Protein AF-A0A1A8DLP8-F1 (afdb_monomer_lite)

pLDDT: mean 70.68, std 24.36, range [33.94, 98.12]

Radius of gyration: 23.66 Å; chains: 1; b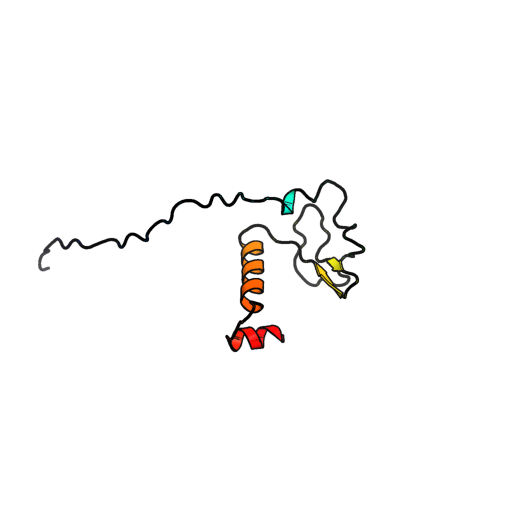ounding box: 42×75×36 Å

Organism: Nothobranchius kadleci (NCBI:txid1051664)

Structure (mmCIF, N/CA/C/O backbone):
data_AF-A0A1A8DLP8-F1
#
_entry.id   AF-A0A1A8DLP8-F1
#
loop_
_atom_site.group_PDB
_atom_site.id
_atom_site.type_symbol
_atom_site.label_atom_id
_atom_site.label_alt_id
_atom_site.label_comp_id
_atom_site.label_asym_id
_atom_site.label_entity_id
_atom_site.label_seq_id
_atom_site.pdbx_PDB_ins_code
_atom_site.Cartn_x
_atom_site.Cartn_y
_atom_site.Cartn_z
_atom_site.occupancy
_atom_site.B_iso_or_equiv
_atom_site.auth_seq_id
_atom_site.auth_comp_id
_atom_site.auth_asym_id
_atom_site.auth_atom_id
_atom_site.pdbx_PDB_model_num
ATOM 1 N N . VAL A 1 1 ? -21.160 57.831 -5.620 1.00 45.62 1 VAL A N 1
ATOM 2 C CA . VAL A 1 1 ? -19.759 58.155 -5.277 1.00 45.62 1 VAL A CA 1
ATOM 3 C C . VAL A 1 1 ? -19.734 58.876 -3.941 1.00 45.62 1 VAL A C 1
ATOM 5 O O . VAL A 1 1 ? -20.397 59.897 -3.808 1.00 45.62 1 VAL A O 1
ATOM 8 N N . PRO A 1 2 ? -19.097 58.279 -2.932 1.00 42.31 2 PRO A N 1
ATOM 9 C CA . PRO A 1 2 ? -18.300 59.064 -1.996 1.00 42.31 2 PRO A CA 1
ATOM 10 C C . PRO A 1 2 ? -16.900 58.460 -1.804 1.00 42.31 2 PRO A C 1
ATOM 12 O O . PRO A 1 2 ? -16.662 57.289 -2.083 1.00 42.31 2 PRO A O 1
ATOM 15 N N . SER A 1 3 ? -15.995 59.344 -1.406 1.00 40.34 3 SER A N 1
ATOM 16 C CA . SER A 1 3 ? -14.555 59.354 -1.649 1.00 40.34 3 SER A CA 1
ATOM 17 C C . SER A 1 3 ? -13.701 58.415 -0.790 1.00 40.34 3 SER A C 1
ATOM 19 O O . SER A 1 3 ? -14.091 58.007 0.300 1.00 40.34 3 SER A O 1
ATOM 21 N N . GLU A 1 4 ? -12.498 58.146 -1.306 1.00 44.19 4 GLU A N 1
ATOM 22 C CA . GLU A 1 4 ? -11.412 57.391 -0.678 1.00 44.19 4 GLU A CA 1
ATOM 23 C C . GLU A 1 4 ? -10.846 58.015 0.608 1.00 44.19 4 GLU A C 1
ATOM 25 O O . GLU A 1 4 ? -10.718 59.234 0.726 1.00 44.19 4 GLU A O 1
ATOM 30 N N . LEU A 1 5 ? -10.390 57.132 1.505 1.00 42.62 5 LEU A N 1
ATOM 31 C CA . LEU A 1 5 ? -9.387 57.369 2.545 1.00 42.62 5 LEU A CA 1
ATOM 32 C C . LEU A 1 5 ? -8.435 56.151 2.563 1.00 42.62 5 LEU A C 1
ATOM 34 O O . LEU A 1 5 ? -8.863 55.023 2.790 1.00 42.62 5 LEU A O 1
ATOM 38 N N . VAL A 1 6 ? -7.150 56.396 2.308 1.00 40.91 6 VAL A N 1
ATOM 39 C CA . VAL A 1 6 ? -5.984 55.482 2.403 1.00 40.91 6 VAL A CA 1
ATOM 40 C C . VAL A 1 6 ? -5.124 55.976 3.593 1.00 40.91 6 VAL A C 1
ATOM 42 O O . VAL A 1 6 ? -5.291 57.151 3.935 1.00 40.91 6 VAL A O 1
ATOM 45 N 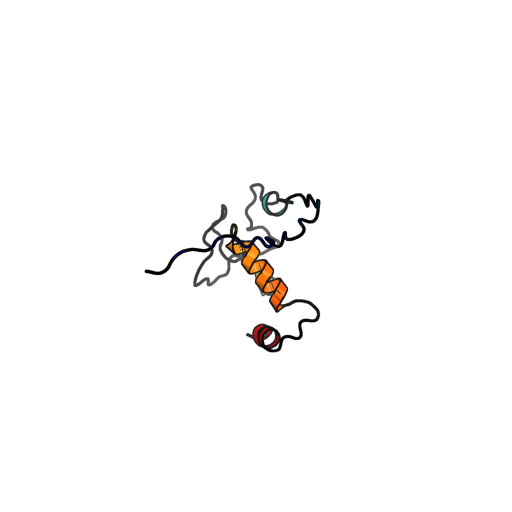N . PRO A 1 7 ? -4.151 55.251 4.207 1.00 44.94 7 PRO A N 1
ATOM 46 C CA . PRO A 1 7 ? -3.766 53.826 4.210 1.00 44.94 7 PRO A CA 1
ATOM 47 C C . PRO A 1 7 ? -3.776 53.196 5.626 1.00 44.94 7 PRO A C 1
ATOM 49 O O . PRO A 1 7 ? -3.648 53.884 6.636 1.00 44.94 7 PRO A O 1
ATOM 52 N N . GLY A 1 8 ? -3.799 51.864 5.708 1.00 33.94 8 GLY A N 1
ATOM 53 C CA . GLY A 1 8 ? -3.546 51.121 6.947 1.00 33.94 8 GLY A CA 1
ATOM 54 C C . GLY A 1 8 ? -2.603 49.954 6.694 1.00 33.94 8 GLY A C 1
ATOM 55 O O . GLY A 1 8 ? -3.015 48.913 6.193 1.00 33.94 8 GLY A O 1
ATOM 56 N N . SER A 1 9 ? -1.330 50.163 7.005 1.00 49.16 9 SER A N 1
ATOM 57 C CA . SER A 1 9 ? -0.302 49.135 7.123 1.00 49.16 9 SER A CA 1
ATOM 58 C C . SER A 1 9 ? -0.645 48.181 8.269 1.00 49.16 9 SER A C 1
ATOM 60 O O . SER A 1 9 ? -0.820 48.667 9.380 1.00 49.16 9 SER A O 1
ATOM 62 N N . ASP A 1 10 ? -0.652 46.864 8.042 1.00 41.06 10 ASP A N 1
ATOM 63 C CA . ASP A 1 10 ? -0.120 45.922 9.034 1.00 41.06 10 ASP A CA 1
ATOM 64 C C . ASP A 1 10 ? 0.218 44.550 8.420 1.00 41.06 10 ASP A C 1
ATOM 66 O O . ASP A 1 10 ? -0.623 43.849 7.862 1.00 41.06 10 ASP A O 1
ATOM 70 N N . SER A 1 11 ? 1.504 44.227 8.527 1.00 45.06 11 SER A N 1
ATOM 71 C CA . SER A 1 11 ? 2.093 42.909 8.758 1.00 45.06 11 SER A CA 1
ATOM 72 C C . SER A 1 11 ? 1.647 41.719 7.906 1.00 45.06 11 SER A C 1
ATOM 74 O O . SER A 1 11 ? 0.849 40.872 8.304 1.00 45.06 11 SER A O 1
ATOM 76 N N . GLY A 1 12 ? 2.359 41.540 6.788 1.00 36.75 12 GLY A N 1
ATOM 77 C CA . GLY A 1 12 ? 2.620 40.209 6.249 1.00 36.75 12 GLY A CA 1
ATOM 78 C C . GLY A 1 12 ? 3.333 39.363 7.306 1.00 36.75 12 GLY A C 1
ATOM 79 O O . GLY A 1 12 ? 4.521 39.558 7.573 1.00 36.75 12 GLY A O 1
ATOM 80 N N . ALA A 1 13 ? 2.593 38.439 7.921 1.00 34.50 13 ALA A N 1
ATOM 81 C CA . ALA A 1 13 ? 3.139 37.448 8.833 1.00 34.50 13 ALA A CA 1
ATOM 82 C C . ALA A 1 13 ? 4.170 36.602 8.076 1.00 34.50 13 ALA A C 1
ATOM 84 O O . ALA A 1 13 ? 3.856 35.722 7.275 1.00 34.50 13 ALA A O 1
ATOM 85 N N . SER A 1 14 ? 5.430 36.946 8.317 1.00 36.69 14 SER A N 1
ATOM 86 C CA . SER A 1 14 ? 6.599 36.235 7.841 1.00 36.69 14 SER A CA 1
ATOM 87 C C . SER A 1 14 ? 6.646 34.894 8.559 1.00 36.69 14 SER A C 1
ATOM 89 O O . SER A 1 14 ? 6.911 34.832 9.758 1.00 36.69 14 SER A O 1
ATOM 91 N N . VAL A 1 15 ? 6.367 33.812 7.835 1.00 44.34 15 VAL A N 1
ATOM 92 C CA . VAL A 1 15 ? 6.632 32.460 8.330 1.00 44.34 15 VAL A CA 1
ATOM 93 C C . VAL A 1 15 ? 8.146 32.355 8.568 1.00 44.34 15 VAL A C 1
ATOM 95 O O . VAL A 1 15 ? 8.913 32.636 7.640 1.00 44.34 15 VAL A O 1
ATOM 98 N N . PRO A 1 16 ? 8.619 31.980 9.772 1.00 37.06 16 PRO A N 1
ATOM 99 C CA . PRO A 1 16 ? 10.045 31.844 10.022 1.00 37.06 16 PRO A CA 1
ATOM 100 C C . PRO A 1 16 ? 10.610 30.717 9.156 1.00 37.06 16 PRO A C 1
ATOM 102 O O . PRO A 1 16 ? 10.269 29.543 9.303 1.00 37.06 16 PRO A O 1
ATOM 105 N N . ARG A 1 17 ? 11.487 31.092 8.227 1.00 45.88 17 ARG A N 1
ATOM 106 C CA . ARG A 1 17 ? 12.254 30.177 7.388 1.00 45.88 17 ARG A CA 1
ATOM 107 C C . ARG A 1 17 ? 13.371 29.583 8.250 1.00 45.88 17 ARG A C 1
ATOM 109 O O . ARG A 1 17 ? 14.355 30.262 8.533 1.00 45.88 17 ARG A O 1
ATOM 116 N N . LEU A 1 18 ? 13.197 28.345 8.711 1.00 41.62 18 LEU A N 1
ATOM 117 C CA . LEU A 1 18 ? 14.228 27.639 9.476 1.00 41.62 18 LEU A CA 1
ATOM 118 C C . LEU A 1 18 ? 15.456 27.336 8.590 1.00 41.62 18 LEU A C 1
ATOM 120 O O . LEU A 1 18 ? 15.292 26.974 7.420 1.00 41.62 18 LEU A O 1
ATOM 124 N N . PRO A 1 19 ? 16.686 27.487 9.117 1.00 35.50 19 PRO A N 1
ATOM 125 C CA . PRO A 1 19 ? 17.910 27.294 8.357 1.00 35.50 19 PRO A CA 1
ATOM 126 C C . PRO A 1 19 ? 18.288 25.811 8.253 1.00 35.50 19 PRO A C 1
ATOM 128 O O . PRO A 1 19 ? 18.350 25.101 9.248 1.00 35.50 19 PRO A O 1
ATOM 131 N N . GLY A 1 20 ? 18.615 25.392 7.030 1.00 37.31 20 GLY A N 1
ATOM 132 C CA . GLY A 1 20 ? 19.629 24.378 6.745 1.00 37.31 20 GLY A CA 1
ATOM 133 C C . GLY A 1 20 ? 19.432 22.985 7.343 1.00 37.31 20 GLY A C 1
ATOM 134 O O . GLY A 1 20 ? 20.061 22.635 8.334 1.00 37.31 20 GLY A O 1
ATOM 135 N N . SER A 1 21 ? 18.743 22.117 6.606 1.00 36.94 21 SER A N 1
ATOM 136 C CA . SER A 1 21 ? 19.214 20.738 6.472 1.00 36.94 21 SER A CA 1
ATOM 137 C C . SER A 1 21 ? 19.361 20.430 4.986 1.00 36.94 21 SER A C 1
ATOM 139 O O . SER A 1 21 ? 18.393 20.221 4.262 1.00 36.94 21 SER A O 1
ATOM 141 N N . ASN A 1 22 ? 20.605 20.448 4.505 1.00 40.66 22 ASN A N 1
ATOM 142 C CA . ASN A 1 22 ? 20.960 19.806 3.245 1.00 40.66 22 ASN A CA 1
ATOM 143 C C . ASN A 1 22 ? 20.906 18.291 3.482 1.00 40.66 22 ASN A C 1
ATOM 145 O O . ASN A 1 22 ? 21.941 17.633 3.584 1.00 40.66 22 ASN A O 1
ATOM 149 N N . LEU A 1 23 ? 19.701 17.736 3.619 1.00 36.09 23 LEU A N 1
ATOM 150 C CA . LEU A 1 23 ? 19.492 16.309 3.433 1.00 36.09 23 LEU A CA 1
ATOM 151 C C . LEU A 1 23 ? 19.585 16.065 1.933 1.00 36.09 23 LEU A C 1
ATOM 153 O O . LEU A 1 23 ? 18.615 16.163 1.189 1.00 36.09 23 LEU A O 1
ATOM 157 N N . ARG A 1 24 ? 20.839 15.868 1.522 1.00 40.25 24 ARG A N 1
ATOM 158 C CA . ARG A 1 24 ? 21.288 15.183 0.317 1.00 40.25 24 ARG A CA 1
ATOM 159 C C . ARG A 1 24 ? 20.157 14.314 -0.226 1.00 40.25 24 ARG A C 1
ATOM 161 O O . ARG A 1 24 ? 19.749 13.364 0.436 1.00 40.25 24 ARG A O 1
ATOM 168 N N . GLU A 1 25 ? 19.648 14.669 -1.405 1.00 45.53 25 GLU A N 1
ATOM 169 C CA . GLU A 1 25 ? 18.787 13.794 -2.194 1.00 45.53 25 GLU A CA 1
ATOM 170 C C . GLU A 1 25 ? 19.591 12.529 -2.488 1.00 45.53 25 GLU A C 1
ATOM 172 O O . GLU A 1 25 ? 20.333 12.426 -3.469 1.00 45.53 25 GLU A O 1
ATOM 177 N N . ASP A 1 26 ? 19.501 11.573 -1.575 1.00 35.59 26 ASP A N 1
ATOM 178 C CA . ASP A 1 26 ? 20.032 10.246 -1.745 1.00 35.59 26 ASP A CA 1
ATOM 179 C C . ASP A 1 26 ? 19.154 9.564 -2.793 1.00 35.59 26 ASP A C 1
ATOM 181 O O . ASP A 1 26 ? 18.223 8.812 -2.513 1.00 35.59 26 ASP A O 1
ATOM 185 N N . ASN A 1 27 ? 19.509 9.823 -4.054 1.00 42.22 27 ASN A N 1
ATOM 186 C CA . ASN A 1 27 ? 19.152 9.078 -5.263 1.00 42.22 27 ASN A CA 1
ATOM 187 C C . ASN A 1 27 ? 19.634 7.609 -5.205 1.00 42.22 27 ASN A C 1
ATOM 189 O O . ASN A 1 27 ? 19.936 6.984 -6.223 1.00 42.22 27 ASN A O 1
ATOM 193 N N . THR A 1 28 ? 19.710 7.027 -4.010 1.00 36.12 28 THR A N 1
ATOM 194 C CA . THR A 1 28 ? 20.109 5.647 -3.745 1.00 36.12 28 THR A CA 1
ATOM 195 C C . THR A 1 28 ? 19.139 4.674 -4.411 1.00 36.12 28 THR A C 1
ATOM 197 O O . THR A 1 28 ? 19.565 3.634 -4.904 1.00 36.12 28 THR A O 1
ATOM 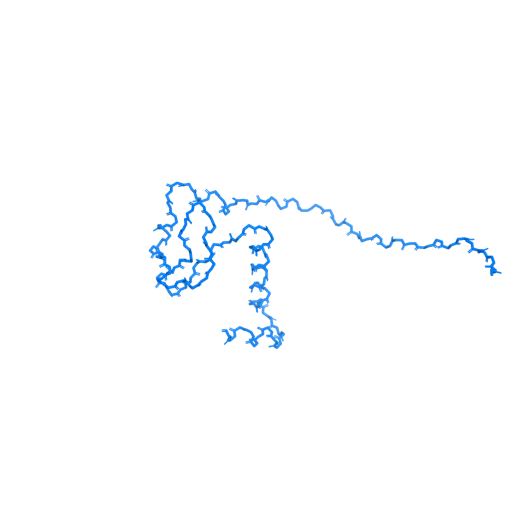200 N N . CYS A 1 29 ? 17.866 5.061 -4.565 1.00 42.34 29 CYS A N 1
ATOM 201 C CA . CYS A 1 29 ? 16.866 4.249 -5.264 1.00 42.34 29 CYS A CA 1
ATOM 202 C C . CYS A 1 29 ? 17.095 4.155 -6.785 1.00 42.34 29 CYS A C 1
ATOM 204 O O . CYS A 1 29 ? 16.576 3.238 -7.411 1.00 42.34 29 CYS A O 1
ATOM 206 N N . GLN A 1 30 ? 17.877 5.060 -7.390 1.00 43.91 30 GLN A N 1
ATOM 207 C CA . GLN A 1 30 ? 18.174 5.014 -8.830 1.00 43.91 30 GLN A CA 1
ATOM 208 C C . GLN A 1 30 ? 19.487 4.283 -9.152 1.00 43.91 30 GLN A C 1
ATOM 210 O O . GLN A 1 30 ? 19.662 3.802 -10.268 1.00 43.91 30 GLN A O 1
ATOM 215 N N . ARG A 1 31 ? 20.419 4.163 -8.193 1.00 38.28 31 ARG A N 1
ATOM 216 C CA . ARG A 1 31 ? 21.767 3.612 -8.445 1.00 38.28 31 ARG A CA 1
ATOM 217 C C . ARG A 1 31 ? 21.865 2.084 -8.337 1.00 38.28 31 ARG A C 1
ATOM 219 O O . ARG A 1 31 ? 22.864 1.520 -8.768 1.00 38.28 31 ARG A O 1
ATOM 226 N N . LEU A 1 32 ? 20.855 1.402 -7.799 1.00 43.69 32 LEU A N 1
ATOM 227 C CA . LEU A 1 32 ? 20.876 -0.065 -7.678 1.00 43.69 32 LEU A CA 1
ATOM 228 C C . LEU A 1 32 ? 20.489 -0.803 -8.973 1.00 43.69 32 LEU A C 1
ATOM 230 O O . LEU A 1 32 ? 20.637 -2.018 -9.046 1.00 43.69 32 LEU A O 1
ATOM 234 N N . LEU A 1 33 ? 20.037 -0.093 -10.010 1.00 48.19 33 LEU A N 1
ATOM 235 C CA . LEU A 1 33 ? 19.500 -0.684 -11.240 1.00 48.19 33 LEU A CA 1
ATOM 236 C C . LEU A 1 33 ? 20.492 -0.575 -12.407 1.00 48.19 33 LEU A C 1
ATOM 238 O O . LEU A 1 33 ? 20.199 -0.028 -13.467 1.00 48.19 33 LEU A O 1
ATOM 242 N N . GLY A 1 34 ? 21.701 -1.095 -12.198 1.00 37.69 34 GLY A N 1
ATOM 243 C CA . GLY A 1 34 ? 22.677 -1.315 -13.262 1.00 37.69 34 GLY A CA 1
ATOM 244 C C . GLY A 1 34 ? 22.401 -2.626 -13.999 1.00 37.69 34 GLY A C 1
ATOM 245 O O . GLY A 1 34 ? 22.787 -3.687 -13.522 1.00 37.69 34 GLY A O 1
ATOM 246 N N . SER A 1 35 ? 21.753 -2.540 -15.163 1.00 44.78 35 SER A N 1
ATOM 247 C CA . SER A 1 35 ? 21.797 -3.476 -16.311 1.00 44.78 35 SER A CA 1
ATOM 248 C C . SER A 1 35 ? 21.558 -4.984 -16.101 1.00 44.78 35 SER A C 1
ATOM 250 O O . SER A 1 35 ? 21.692 -5.752 -17.053 1.00 44.78 35 SER A O 1
ATOM 252 N N . LYS A 1 36 ? 21.160 -5.443 -14.915 1.00 44.94 36 LYS A N 1
ATOM 253 C CA . LYS A 1 36 ? 20.618 -6.788 -14.685 1.00 44.94 36 LYS A CA 1
ATOM 254 C C . LYS A 1 36 ? 19.208 -6.605 -14.149 1.00 44.94 36 LYS A C 1
ATOM 256 O O . LYS A 1 36 ? 19.040 -6.131 -13.033 1.00 44.94 36 LYS A O 1
ATOM 261 N N . GLY A 1 37 ? 18.224 -6.878 -15.005 1.00 50.16 37 GLY A N 1
ATOM 262 C CA . GLY A 1 37 ? 16.826 -6.535 -14.772 1.00 50.16 37 GLY A CA 1
ATOM 263 C C . GLY A 1 37 ? 16.312 -6.953 -13.395 1.00 50.16 37 GLY A C 1
ATOM 264 O O . GLY A 1 37 ? 16.705 -7.986 -12.847 1.00 50.16 37 GLY A O 1
ATOM 265 N N . LEU A 1 38 ? 15.363 -6.167 -12.887 1.00 54.16 38 LEU A N 1
ATOM 266 C CA . LEU A 1 38 ? 14.570 -6.397 -11.668 1.00 54.16 38 LEU A CA 1
ATOM 267 C C . LEU A 1 38 ? 13.985 -7.820 -11.524 1.00 54.16 38 LEU A C 1
ATOM 269 O O . LEU A 1 38 ? 13.571 -8.211 -10.436 1.00 54.16 38 LEU A O 1
ATOM 273 N N . ALA A 1 39 ? 14.002 -8.620 -12.593 1.00 50.88 39 ALA A N 1
ATOM 274 C CA . ALA A 1 39 ? 13.676 -10.045 -12.617 1.00 50.88 39 ALA A CA 1
ATOM 275 C C . ALA A 1 39 ? 14.573 -10.936 -11.724 1.00 50.88 39 ALA A C 1
ATOM 277 O O . ALA A 1 39 ? 14.338 -12.138 -11.645 1.00 50.88 39 ALA A O 1
ATOM 278 N N . HIS A 1 40 ? 15.594 -10.383 -11.061 1.00 57.38 40 HIS A N 1
ATOM 279 C CA . HIS A 1 40 ? 16.421 -11.097 -10.081 1.00 57.38 40 HIS A CA 1
ATOM 280 C C . HIS A 1 40 ? 16.331 -10.528 -8.654 1.00 57.38 40 HIS A C 1
ATOM 282 O O . HIS A 1 40 ? 17.238 -10.735 -7.849 1.00 57.38 40 HIS A O 1
ATOM 288 N N . LEU A 1 41 ? 15.241 -9.838 -8.298 1.00 67.81 41 LEU A N 1
ATOM 289 C CA . LEU A 1 41 ? 14.940 -9.553 -6.892 1.00 67.81 41 LEU A CA 1
ATOM 290 C C . LEU A 1 41 ? 14.489 -10.837 -6.179 1.00 67.81 41 LEU A C 1
ATOM 292 O O . LEU A 1 41 ? 13.297 -11.081 -6.053 1.00 67.81 41 LEU A O 1
ATOM 296 N N . ASN A 1 42 ? 15.426 -11.675 -5.734 1.00 75.88 42 ASN A N 1
ATOM 297 C CA . ASN A 1 42 ? 15.174 -12.790 -4.805 1.00 75.88 42 ASN A CA 1
ATOM 298 C C . ASN A 1 42 ? 13.971 -13.694 -5.166 1.00 75.88 42 ASN A C 1
ATOM 300 O O . ASN A 1 42 ? 13.174 -14.051 -4.305 1.00 75.88 42 ASN A O 1
ATOM 304 N N . GLY A 1 43 ? 13.809 -14.051 -6.443 1.00 84.81 43 GLY A N 1
ATOM 305 C CA . GLY A 1 43 ? 12.697 -14.907 -6.876 1.00 84.81 43 GLY A CA 1
ATOM 306 C C . GLY A 1 43 ? 11.353 -14.192 -7.045 1.00 84.81 43 GLY A C 1
ATOM 307 O O . GLY A 1 43 ? 10.336 -14.861 -7.209 1.00 84.81 43 GLY A O 1
ATOM 308 N N . CYS A 1 44 ? 11.330 -12.856 -7.045 1.00 90.12 44 CYS A N 1
ATOM 309 C CA . CYS A 1 44 ? 10.154 -12.097 -7.449 1.00 90.12 44 CYS A CA 1
ATOM 310 C C . CYS A 1 44 ? 9.786 -12.401 -8.902 1.00 90.12 44 CYS A C 1
ATOM 312 O O . CYS A 1 44 ? 10.630 -12.340 -9.800 1.00 90.12 44 CYS A O 1
ATOM 314 N N . VAL A 1 45 ? 8.505 -12.648 -9.141 1.00 90.06 45 VAL A N 1
ATOM 315 C CA . VAL A 1 45 ? 7.952 -12.896 -10.477 1.00 90.06 45 VAL A CA 1
ATOM 316 C C . VAL A 1 45 ? 6.919 -11.826 -10.822 1.00 90.06 45 VAL A C 1
ATOM 318 O O . VAL A 1 45 ? 6.325 -11.245 -9.917 1.00 90.06 45 VAL A O 1
ATOM 321 N N . PRO A 1 46 ? 6.670 -11.518 -12.104 1.00 89.31 46 PRO A N 1
ATOM 322 C CA . PRO A 1 46 ? 5.574 -10.626 -12.470 1.00 89.31 46 PRO A CA 1
ATOM 323 C C . PRO A 1 46 ? 4.234 -11.143 -11.934 1.00 89.31 46 PRO A C 1
ATOM 325 O O . PRO A 1 46 ? 3.958 -12.341 -12.010 1.00 89.31 46 PRO A O 1
ATOM 328 N N . LEU A 1 47 ? 3.396 -10.241 -11.419 1.00 88.56 47 LEU A N 1
ATOM 329 C CA . LEU A 1 47 ? 2.061 -10.590 -10.944 1.00 88.56 47 LEU A CA 1
ATOM 330 C C . LEU A 1 47 ? 1.254 -11.213 -12.093 1.00 88.56 47 LEU A C 1
ATOM 332 O O . LEU A 1 47 ? 1.093 -10.602 -13.150 1.00 88.56 47 LEU A O 1
ATOM 336 N N . SER A 1 48 ? 0.756 -12.433 -11.880 1.00 87.31 48 SER A N 1
ATOM 337 C CA . SER A 1 48 ? 0.123 -13.244 -12.932 1.00 87.31 48 SER A CA 1
ATOM 338 C C . SER A 1 48 ? -1.093 -12.570 -13.567 1.00 87.31 48 SER A C 1
ATOM 340 O O . SER A 1 48 ? -1.311 -12.682 -14.771 1.00 87.31 48 SER A O 1
ATOM 342 N N . HIS A 1 49 ? -1.860 -11.839 -12.760 1.00 88.56 49 HIS A N 1
ATOM 343 C CA . HIS A 1 49 ? -3.053 -11.125 -13.183 1.00 88.56 49 HIS A CA 1
ATOM 344 C C . HIS A 1 49 ? -2.947 -9.675 -12.729 1.00 88.56 49 HIS A C 1
ATOM 346 O O . HIS A 1 49 ? -3.087 -9.363 -11.549 1.00 88.56 49 HIS A O 1
ATOM 352 N N . GLN A 1 50 ? -2.711 -8.775 -13.680 1.00 86.75 50 GLN A N 1
ATOM 353 C CA . GLN A 1 50 ? -2.681 -7.344 -13.425 1.00 86.75 50 GLN A CA 1
ATOM 354 C C . GLN A 1 50 ? -3.726 -6.647 -14.296 1.00 86.75 50 GLN A C 1
ATOM 356 O O . GLN A 1 50 ? -3.577 -6.552 -15.511 1.00 86.75 50 GLN A O 1
ATOM 361 N N . VAL A 1 51 ? -4.783 -6.147 -13.657 1.00 83.50 51 VAL A N 1
ATOM 362 C CA . VAL A 1 51 ? -5.956 -5.580 -14.343 1.00 83.50 51 VAL A CA 1
ATOM 363 C C . VAL A 1 51 ? -5.829 -4.082 -14.656 1.00 83.50 51 VAL A C 1
ATOM 365 O O . VAL A 1 51 ? -6.604 -3.560 -15.451 1.00 83.50 51 VAL A O 1
ATOM 368 N N . ALA A 1 52 ? -4.845 -3.381 -14.071 1.00 76.50 52 ALA A N 1
ATOM 369 C CA . ALA A 1 52 ? -4.585 -1.961 -14.324 1.00 76.50 52 ALA A CA 1
ATOM 370 C C . ALA A 1 52 ? -3.138 -1.524 -13.985 1.00 76.50 52 ALA A C 1
ATOM 372 O O . ALA A 1 52 ? -2.428 -2.159 -13.202 1.00 76.50 52 ALA A O 1
ATOM 373 N N . GLY A 1 53 ? -2.720 -0.380 -14.544 1.00 71.62 53 GLY A N 1
ATOM 374 C CA . GLY A 1 53 ? -1.512 0.372 -14.156 1.00 71.62 53 GLY A CA 1
ATOM 375 C C . GLY A 1 53 ? -0.136 -0.228 -14.524 1.00 71.62 53 GLY A C 1
ATOM 376 O O . GLY A 1 53 ? -0.030 -1.335 -15.026 1.00 71.62 53 GLY A O 1
ATOM 377 N N . HIS A 1 54 ? 0.931 0.543 -14.254 1.00 63.38 54 HIS A N 1
ATOM 378 C CA . HIS A 1 54 ? 2.363 0.170 -14.093 1.00 63.38 54 HIS A CA 1
ATOM 379 C C . HIS A 1 54 ? 3.256 -0.224 -15.285 1.00 63.38 54 HIS A C 1
ATOM 381 O O . HIS A 1 54 ? 4.347 -0.737 -15.067 1.00 63.38 54 HIS A O 1
ATOM 387 N N . LYS A 1 55 ? 2.926 0.098 -16.539 1.00 61.16 55 LYS A N 1
ATOM 388 C CA . LYS A 1 55 ? 3.887 -0.082 -17.658 1.00 61.16 55 LYS A CA 1
ATOM 389 C C . LYS A 1 55 ? 4.962 1.029 -17.762 1.00 61.16 55 LYS A C 1
ATOM 391 O O . LYS A 1 55 ? 5.470 1.256 -18.854 1.00 61.16 55 LYS A O 1
ATOM 396 N N . HIS A 1 56 ? 5.282 1.757 -16.687 1.00 53.25 56 HIS A N 1
ATOM 397 C CA . HIS A 1 56 ? 6.211 2.901 -16.742 1.00 53.25 56 HIS A CA 1
ATOM 398 C C . HIS A 1 56 ? 7.511 2.630 -15.977 1.00 53.25 56 HIS A C 1
ATOM 400 O O . HIS A 1 56 ? 7.510 2.563 -14.752 1.00 53.25 56 HIS A O 1
ATOM 406 N N . GLY A 1 57 ? 8.614 2.525 -16.717 1.00 54.16 57 GLY A N 1
ATOM 407 C CA . GLY A 1 57 ? 9.956 2.223 -16.219 1.00 54.16 57 GLY A CA 1
ATOM 408 C C . GLY A 1 57 ? 10.794 1.559 -17.314 1.00 54.16 57 GLY A C 1
ATOM 409 O O . GLY A 1 57 ? 10.240 1.074 -18.302 1.00 54.16 57 GLY A O 1
ATOM 410 N N . VAL A 1 58 ? 12.121 1.570 -17.156 1.00 50.44 58 VAL A N 1
ATOM 411 C CA . VAL A 1 58 ? 13.082 0.964 -18.104 1.00 50.44 58 VAL A CA 1
ATOM 412 C C . VAL A 1 58 ? 12.832 -0.546 -18.261 1.00 50.44 58 VAL A C 1
ATOM 414 O O . VAL A 1 58 ? 12.996 -1.083 -19.354 1.00 50.44 58 VAL A O 1
ATOM 417 N N . ASP A 1 59 ? 12.280 -1.181 -17.225 1.00 57.62 59 ASP A N 1
ATOM 418 C CA . ASP A 1 59 ? 11.838 -2.570 -17.230 1.00 57.62 59 ASP A CA 1
ATOM 419 C C . ASP A 1 59 ? 10.300 -2.627 -17.216 1.00 57.62 59 ASP A C 1
ATOM 421 O O . ASP A 1 59 ? 9.642 -2.271 -16.245 1.00 57.62 59 ASP A O 1
ATOM 425 N N . LYS A 1 60 ? 9.689 -3.074 -18.320 1.00 61.19 60 LYS A N 1
ATOM 426 C CA . LYS A 1 60 ? 8.222 -3.132 -18.523 1.00 61.19 60 LYS A CA 1
ATOM 427 C C . LYS A 1 60 ? 7.517 -4.237 -17.716 1.00 61.19 60 LYS A C 1
ATOM 429 O O . LYS A 1 60 ? 6.397 -4.631 -18.068 1.00 61.19 60 LYS A O 1
ATOM 434 N N . VAL A 1 61 ? 8.171 -4.792 -16.707 1.00 66.12 61 VAL A N 1
ATOM 435 C CA . VAL A 1 61 ? 7.591 -5.757 -15.771 1.00 66.12 61 VAL A CA 1
ATOM 436 C C . VAL A 1 61 ? 6.774 -4.948 -14.770 1.00 66.12 61 VAL A C 1
ATOM 438 O O . VAL A 1 61 ? 7.291 -4.008 -14.190 1.00 66.12 61 VAL A O 1
ATOM 441 N N . GLY A 1 62 ? 5.467 -5.207 -14.697 1.00 81.00 62 GLY A N 1
ATOM 442 C CA . GLY A 1 62 ? 4.528 -4.439 -13.878 1.00 81.00 62 GLY A CA 1
ATOM 443 C C . GLY A 1 62 ? 4.750 -4.647 -12.377 1.00 81.00 62 GLY A C 1
ATOM 444 O O . GLY A 1 62 ? 5.864 -4.559 -11.877 1.00 81.00 62 GLY A O 1
ATOM 445 N N . ILE A 1 63 ? 3.685 -4.912 -11.628 1.00 88.62 63 ILE A N 1
ATOM 446 C CA . ILE A 1 63 ? 3.824 -5.267 -10.208 1.00 88.62 63 ILE A CA 1
ATOM 447 C C . ILE A 1 63 ? 4.524 -6.629 -10.107 1.00 88.62 63 ILE A C 1
ATOM 449 O O . ILE A 1 63 ? 4.236 -7.533 -10.896 1.00 88.62 63 ILE A O 1
ATOM 453 N N . LEU A 1 64 ? 5.438 -6.775 -9.149 1.00 89.50 64 LEU A N 1
ATOM 454 C CA . LEU A 1 64 ? 6.106 -8.045 -8.866 1.00 89.50 64 LEU A CA 1
ATOM 455 C C . LEU A 1 64 ? 5.489 -8.705 -7.631 1.00 89.50 64 LEU A C 1
ATOM 457 O O . LEU A 1 64 ? 5.130 -8.020 -6.681 1.00 89.50 64 LEU A O 1
ATOM 461 N N . GLN A 1 65 ? 5.391 -10.027 -7.633 1.00 91.94 65 GLN A N 1
ATOM 462 C CA . GLN A 1 65 ? 5.008 -10.850 -6.493 1.00 91.94 65 GLN A CA 1
ATOM 463 C C . GLN A 1 65 ? 6.265 -11.466 -5.876 1.00 91.94 65 GLN A C 1
ATOM 465 O O . GLN A 1 65 ? 7.039 -12.114 -6.584 1.00 91.94 65 GLN A O 1
ATOM 470 N N . HIS A 1 66 ? 6.466 -11.256 -4.577 1.00 93.00 66 HIS A N 1
ATOM 471 C CA . HIS A 1 66 ? 7.555 -11.850 -3.806 1.00 93.00 66 HIS A CA 1
ATOM 472 C C . HIS A 1 66 ? 7.129 -13.230 -3.255 1.00 93.00 66 HIS A C 1
ATOM 474 O O . HIS A 1 66 ? 5.934 -13.450 -3.025 1.00 93.00 66 HIS A O 1
ATOM 480 N N . PRO A 1 67 ? 8.060 -14.181 -3.031 1.00 92.62 67 PRO A N 1
ATOM 481 C CA . PRO A 1 67 ? 7.718 -15.519 -2.538 1.00 92.62 67 PRO A CA 1
ATOM 482 C C . PRO A 1 67 ? 6.998 -15.575 -1.179 1.00 92.62 67 PRO A C 1
ATOM 484 O O . PRO A 1 67 ? 6.334 -16.569 -0.901 1.00 92.62 67 PRO A O 1
ATOM 487 N N . ASP A 1 68 ? 7.098 -14.537 -0.342 1.00 94.62 68 ASP A N 1
ATOM 488 C CA . ASP A 1 68 ? 6.386 -14.451 0.950 1.00 94.62 68 ASP A CA 1
ATOM 489 C C . ASP A 1 68 ? 4.911 -14.024 0.829 1.00 94.62 68 ASP A C 1
ATOM 491 O O . ASP A 1 68 ? 4.221 -13.886 1.836 1.00 94.62 68 ASP A O 1
ATOM 495 N N . GLY A 1 69 ? 4.423 -13.812 -0.395 1.00 92.75 69 GLY A N 1
ATOM 496 C CA . GLY A 1 69 ? 3.051 -13.394 -0.668 1.00 92.75 69 GLY A CA 1
ATOM 497 C C . GLY A 1 69 ? 2.853 -11.879 -0.734 1.00 92.75 69 GLY A C 1
ATOM 498 O O . GLY A 1 69 ? 1.768 -11.440 -1.115 1.00 92.75 69 GLY A O 1
ATOM 499 N N . THR A 1 70 ? 3.874 -11.072 -0.437 1.00 94.25 70 THR A N 1
ATOM 500 C CA . THR A 1 70 ? 3.819 -9.620 -0.645 1.00 94.25 70 THR A CA 1
ATOM 501 C C . THR A 1 70 ? 3.977 -9.252 -2.122 1.00 94.25 70 THR A C 1
ATOM 503 O O . THR A 1 70 ? 4.391 -10.055 -2.966 1.00 94.25 70 THR A O 1
ATOM 506 N N . VAL A 1 71 ? 3.637 -8.006 -2.457 1.00 92.25 71 VAL A N 1
ATOM 507 C CA . VAL A 1 71 ? 3.831 -7.452 -3.799 1.00 92.25 71 VAL A CA 1
ATOM 508 C C . VAL A 1 71 ? 4.739 -6.230 -3.755 1.00 92.25 71 VAL A C 1
ATOM 510 O O . VAL A 1 71 ? 4.618 -5.372 -2.883 1.00 92.25 71 VAL A O 1
ATOM 513 N N . LEU A 1 72 ? 5.635 -6.126 -4.732 1.00 90.06 72 LEU A N 1
ATOM 514 C CA . LEU A 1 72 ? 6.493 -4.970 -4.934 1.00 90.06 72 LEU A CA 1
ATOM 515 C C . LEU A 1 72 ? 5.915 -4.107 -6.048 1.00 90.06 72 LEU A C 1
ATOM 517 O O . LEU A 1 72 ? 5.837 -4.500 -7.217 1.00 90.06 72 LEU A O 1
ATOM 521 N N . LYS A 1 73 ? 5.528 -2.893 -5.668 1.00 90.19 73 LYS A N 1
ATOM 522 C CA . LYS A 1 73 ? 5.081 -1.852 -6.582 1.00 90.19 73 LYS A CA 1
ATOM 523 C C . LYS A 1 73 ? 6.223 -0.871 -6.815 1.00 90.19 73 LYS A C 1
ATOM 525 O O . LYS A 1 73 ? 6.763 -0.306 -5.869 1.00 90.19 73 LYS A O 1
ATOM 530 N N . GLN A 1 74 ? 6.579 -0.635 -8.075 1.00 87.56 74 GLN A N 1
ATOM 531 C CA . GLN A 1 74 ? 7.592 0.368 -8.391 1.00 87.56 74 GLN A CA 1
ATOM 532 C C . GLN A 1 74 ? 7.106 1.771 -7.996 1.00 87.56 74 GLN A C 1
ATOM 534 O O . GLN A 1 74 ? 5.999 2.183 -8.359 1.00 87.56 74 GLN A O 1
ATOM 539 N N . ILE A 1 75 ? 7.967 2.527 -7.312 1.00 88.88 75 ILE A N 1
ATOM 540 C CA . ILE A 1 75 ? 7.706 3.926 -6.972 1.00 88.88 75 ILE A CA 1
ATOM 541 C C . ILE A 1 75 ? 7.619 4.757 -8.255 1.00 88.88 75 ILE A C 1
ATOM 543 O O . ILE A 1 75 ? 8.505 4.726 -9.111 1.00 88.88 75 ILE A O 1
ATOM 547 N N . GLN A 1 76 ? 6.521 5.497 -8.404 1.00 88.69 76 GLN A N 1
ATOM 548 C CA . GLN A 1 76 ? 6.307 6.356 -9.566 1.00 88.69 76 GLN A CA 1
ATOM 549 C C . GLN A 1 76 ? 7.116 7.659 -9.454 1.00 88.69 76 GLN A C 1
ATOM 551 O O . GLN A 1 76 ? 7.382 8.121 -8.343 1.00 88.69 76 GLN A O 1
ATOM 556 N N . PRO A 1 77 ? 7.434 8.324 -10.579 1.00 88.94 77 PRO A N 1
ATOM 557 C CA . PRO A 1 77 ? 8.035 9.651 -10.540 1.00 88.94 77 PRO A CA 1
ATOM 558 C C . PRO A 1 77 ? 7.202 10.649 -9.708 1.00 88.94 77 PRO A C 1
ATOM 560 O O . PRO A 1 77 ? 5.9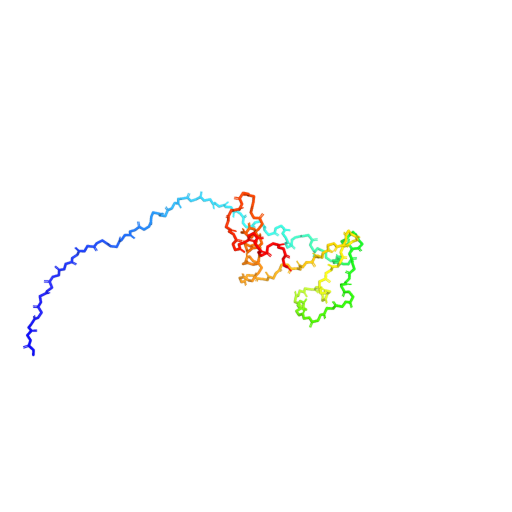70 10.504 -9.621 1.00 88.94 77 PRO A O 1
ATOM 563 N N . PRO A 1 78 ? 7.834 11.680 -9.119 1.00 93.69 78 PRO A N 1
ATOM 564 C CA . PRO A 1 78 ? 7.126 12.760 -8.439 1.00 93.69 78 PRO A CA 1
ATOM 565 C C . PRO A 1 78 ? 6.016 13.377 -9.316 1.00 93.69 78 PRO A C 1
ATOM 567 O O . PRO A 1 78 ? 6.185 13.479 -10.532 1.00 93.69 78 PRO A O 1
ATOM 570 N N . PRO A 1 79 ? 4.863 13.767 -8.737 1.00 95.44 79 PRO A N 1
ATOM 571 C CA . PRO A 1 79 ? 4.538 13.746 -7.306 1.00 95.44 79 PRO A CA 1
ATOM 572 C C . PRO A 1 79 ? 3.918 12.421 -6.828 1.00 95.44 79 PRO A C 1
ATOM 574 O O . PRO A 1 79 ? 3.582 12.296 -5.654 1.00 95.44 79 PRO A O 1
ATOM 577 N N . ARG A 1 80 ? 3.711 11.448 -7.725 1.00 94.00 80 ARG A N 1
ATOM 578 C CA . ARG A 1 80 ? 2.867 10.273 -7.455 1.00 94.00 80 ARG A CA 1
ATOM 579 C C . ARG A 1 80 ? 3.502 9.316 -6.452 1.00 94.00 80 ARG A C 1
ATOM 581 O O . ARG A 1 80 ? 2.850 8.971 -5.476 1.00 94.00 80 ARG A O 1
ATOM 588 N N . GLY A 1 81 ? 4.766 8.947 -6.659 1.00 92.88 81 GLY A N 1
ATOM 589 C CA . GLY A 1 81 ? 5.484 8.049 -5.749 1.00 92.88 81 GLY A CA 1
ATOM 590 C C . GLY A 1 81 ? 5.595 8.599 -4.325 1.00 92.88 81 GLY A C 1
ATOM 591 O O . GLY A 1 81 ? 5.126 7.939 -3.402 1.00 92.88 81 GLY A O 1
ATOM 592 N N . PRO A 1 82 ? 6.130 9.820 -4.127 1.00 96.94 82 PRO A N 1
ATOM 593 C CA . PRO A 1 82 ? 6.222 10.418 -2.795 1.00 96.94 82 PRO A CA 1
ATOM 594 C C . PRO A 1 82 ? 4.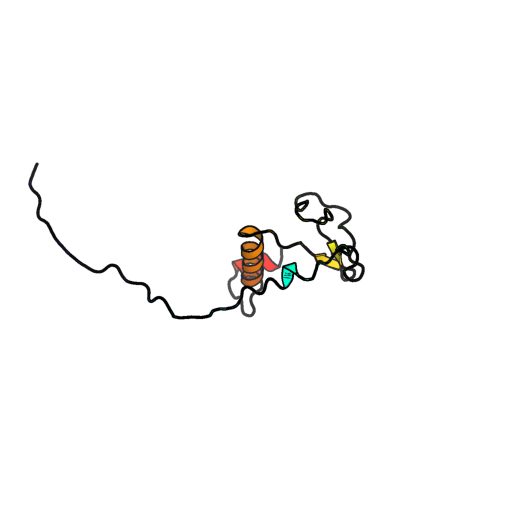869 10.558 -2.088 1.00 96.94 82 PRO A C 1
ATOM 596 O O . PRO A 1 82 ? 4.777 10.274 -0.898 1.00 96.94 82 PRO A O 1
ATOM 599 N N . ARG A 1 83 ? 3.805 10.928 -2.816 1.00 98.00 83 ARG A N 1
ATOM 600 C CA . ARG A 1 83 ? 2.451 11.010 -2.251 1.00 98.00 83 ARG A CA 1
ATOM 601 C C . ARG A 1 83 ? 1.952 9.652 -1.765 1.00 98.00 83 ARG A C 1
ATOM 603 O O . ARG A 1 83 ? 1.376 9.574 -0.688 1.00 98.00 83 ARG A O 1
ATOM 610 N N . GLU A 1 84 ? 2.159 8.602 -2.552 1.00 96.75 84 GLU A N 1
ATOM 611 C CA . GLU A 1 84 ? 1.753 7.246 -2.180 1.00 96.75 84 GLU A CA 1
ATOM 612 C C . GLU A 1 84 ? 2.529 6.732 -0.960 1.00 96.75 84 GLU A C 1
ATOM 614 O O . GLU A 1 84 ? 1.928 6.198 -0.033 1.00 96.75 84 GLU A O 1
ATOM 619 N N . MET A 1 85 ? 3.843 6.963 -0.912 1.00 97.31 85 MET A N 1
ATOM 620 C CA . MET A 1 85 ? 4.664 6.605 0.250 1.00 97.31 85 MET A CA 1
ATOM 621 C C . MET A 1 85 ? 4.214 7.337 1.517 1.00 97.31 85 MET A C 1
ATOM 623 O O . MET A 1 85 ? 4.071 6.718 2.568 1.00 97.31 85 MET A O 1
ATOM 627 N N . GLN A 1 86 ? 3.947 8.643 1.417 1.00 98.12 86 GLN A N 1
ATOM 628 C CA . GLN A 1 86 ? 3.430 9.428 2.537 1.00 98.12 86 GLN A CA 1
ATOM 629 C C . GLN A 1 86 ? 2.052 8.931 2.988 1.00 98.12 86 GLN A C 1
ATOM 631 O O . GLN A 1 86 ? 1.793 8.873 4.186 1.00 98.12 86 GLN A O 1
ATOM 636 N N . PHE A 1 87 ? 1.180 8.558 2.049 1.00 97.88 87 PHE A N 1
ATOM 637 C CA . PHE A 1 87 ? -0.136 8.008 2.360 1.00 97.88 87 PHE A CA 1
ATOM 638 C C . PHE A 1 87 ? -0.030 6.728 3.198 1.00 97.88 87 PHE A C 1
ATOM 640 O O . PHE A 1 87 ? -0.609 6.680 4.279 1.00 97.88 87 PHE A O 1
ATOM 647 N N . TYR A 1 88 ? 0.758 5.734 2.771 1.00 97.81 88 TYR A N 1
ATOM 648 C CA . TYR A 1 88 ? 0.952 4.515 3.568 1.00 97.81 88 TYR A CA 1
ATOM 649 C C . TYR A 1 88 ? 1.614 4.805 4.918 1.00 97.81 88 TYR A C 1
ATOM 651 O O . 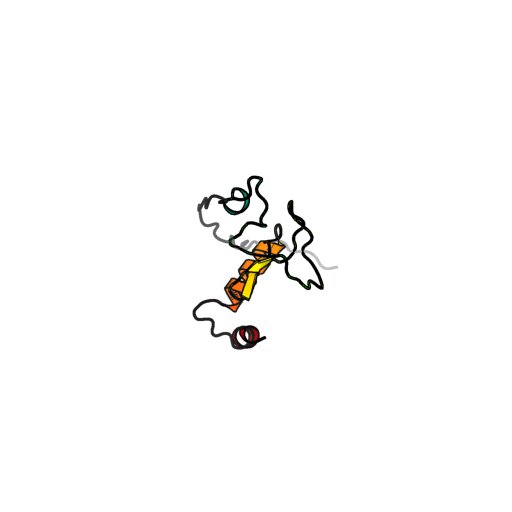TYR A 1 88 ? 1.186 4.257 5.930 1.00 97.81 88 TYR A O 1
ATOM 659 N N . GLY A 1 89 ? 2.604 5.705 4.953 1.00 97.44 89 GLY A N 1
ATOM 660 C CA . GLY A 1 89 ? 3.254 6.118 6.199 1.00 97.44 89 GLY A CA 1
ATOM 661 C C . GLY A 1 89 ? 2.303 6.795 7.188 1.00 97.44 89 GLY A C 1
ATOM 662 O O . GLY A 1 89 ? 2.468 6.635 8.389 1.00 97.44 89 GLY A O 1
ATOM 663 N N . MET A 1 90 ? 1.294 7.517 6.697 1.00 97.44 90 MET A N 1
ATOM 664 C CA . MET A 1 90 ? 0.241 8.117 7.517 1.00 97.44 90 MET A CA 1
ATOM 665 C C . MET A 1 90 ? -0.767 7.069 8.002 1.00 97.44 90 MET A C 1
ATOM 667 O O . MET A 1 90 ? -1.089 7.043 9.186 1.00 97.44 90 MET A O 1
ATOM 671 N N . VAL A 1 91 ? -1.265 6.212 7.103 1.00 97.75 91 VAL A N 1
ATOM 672 C CA . VAL A 1 91 ? -2.292 5.206 7.429 1.00 97.75 91 VAL A CA 1
ATOM 673 C C . VAL A 1 91 ? -1.769 4.197 8.447 1.00 97.75 91 VAL A C 1
ATOM 675 O O . VAL A 1 91 ? -2.477 3.890 9.398 1.00 97.75 91 VAL A O 1
ATOM 678 N N . PHE A 1 92 ? -0.530 3.729 8.286 1.00 97.50 92 PHE A N 1
ATOM 679 C CA . PHE A 1 92 ? 0.095 2.709 9.136 1.00 97.50 92 PHE A CA 1
ATOM 680 C C . PHE A 1 92 ? 1.106 3.289 10.140 1.00 97.50 92 PHE A C 1
ATOM 682 O O . PHE A 1 92 ? 2.010 2.582 10.584 1.00 97.50 92 PHE A O 1
ATOM 689 N N . ALA A 1 93 ? 0.991 4.575 10.492 1.00 97.75 93 ALA A N 1
ATOM 690 C CA . ALA A 1 93 ? 1.867 5.197 11.482 1.00 97.75 93 ALA A CA 1
ATOM 691 C C . ALA A 1 93 ? 1.767 4.489 12.846 1.00 97.75 93 ALA A C 1
ATOM 693 O O . ALA A 1 93 ? 0.669 4.203 13.335 1.00 97.75 93 ALA A O 1
ATOM 694 N N . GLU A 1 94 ? 2.909 4.263 13.500 1.00 96.12 94 GLU A N 1
ATOM 695 C CA . GLU A 1 94 ? 2.938 3.765 14.876 1.00 96.12 94 GLU A CA 1
ATOM 696 C C . GLU A 1 94 ? 2.197 4.738 15.805 1.00 96.12 94 GLU A C 1
ATOM 698 O O . GLU A 1 94 ? 2.453 5.942 15.805 1.00 96.12 94 GLU A O 1
ATOM 703 N N . GLY A 1 95 ? 1.250 4.223 16.591 1.00 94.88 95 GLY A N 1
ATOM 704 C CA . GLY A 1 95 ? 0.437 5.046 17.491 1.00 94.88 95 GLY A CA 1
ATOM 705 C C . GLY A 1 95 ? -0.700 5.820 16.815 1.00 94.88 95 GLY A C 1
ATOM 706 O O . GLY A 1 95 ? -1.278 6.702 17.451 1.00 94.88 95 GLY A O 1
ATOM 707 N N . CYS A 1 96 ? -1.048 5.506 15.561 1.00 96.00 96 CYS A N 1
ATOM 708 C CA . CYS A 1 96 ? -2.245 6.051 14.923 1.00 96.00 96 CYS A CA 1
ATOM 709 C C . CYS A 1 96 ? -3.501 5.711 15.748 1.00 96.00 96 CYS A C 1
ATOM 711 O O . CYS A 1 96 ? -3.732 4.556 16.102 1.00 96.00 96 CYS A O 1
ATOM 713 N N . SER A 1 97 ? -4.298 6.732 16.066 1.00 96.38 97 SER A N 1
ATOM 714 C CA . SER A 1 97 ? -5.524 6.623 16.869 1.00 96.38 97 SER A CA 1
ATOM 715 C C . SER A 1 97 ? -6.754 7.213 16.174 1.00 96.38 97 SER A C 1
ATOM 717 O O . SER A 1 97 ? -7.828 7.260 16.771 1.00 96.38 97 SER A O 1
ATOM 719 N N . ASP A 1 98 ? -6.606 7.657 14.920 1.00 97.75 98 ASP A N 1
ATOM 720 C CA . ASP A 1 98 ? -7.715 8.133 14.095 1.00 97.75 98 ASP A CA 1
ATOM 721 C C . ASP A 1 98 ? -8.607 6.938 13.704 1.00 97.75 98 ASP A C 1
ATOM 723 O O . ASP A 1 98 ? -8.133 6.048 12.989 1.00 97.75 98 ASP A O 1
ATOM 727 N N . PRO A 1 99 ? -9.885 6.898 14.132 1.00 97.00 99 PRO A N 1
ATOM 728 C CA . PRO A 1 99 ? -10.768 5.768 13.849 1.00 97.00 99 PRO A CA 1
ATOM 729 C C . PRO A 1 99 ? -10.937 5.486 12.352 1.00 97.00 99 PRO A C 1
ATOM 731 O O . PRO A 1 99 ? -10.976 4.330 11.953 1.00 97.00 99 PRO A O 1
ATOM 734 N N . CYS A 1 100 ? -10.964 6.522 11.509 1.00 97.38 100 CYS A N 1
ATOM 735 C CA . CYS A 1 100 ? -11.133 6.371 10.064 1.00 97.38 100 CYS A CA 1
ATOM 736 C C . CYS A 1 100 ? -9.906 5.712 9.422 1.00 97.38 100 CYS A C 1
ATOM 738 O O . CYS A 1 100 ? -10.033 4.858 8.544 1.00 97.38 100 CYS A O 1
ATOM 740 N N . LEU A 1 101 ? -8.704 6.086 9.871 1.00 96.94 101 LEU A N 1
ATOM 741 C CA . LEU A 1 101 ? -7.470 5.483 9.367 1.00 96.94 101 LEU A CA 1
ATOM 742 C C . LEU A 1 101 ? -7.286 4.056 9.880 1.00 96.94 101 LEU A C 1
ATOM 744 O O . LEU A 1 101 ? -6.802 3.218 9.127 1.00 96.94 101 LEU A O 1
ATOM 748 N N . LEU A 1 102 ? -7.698 3.765 11.116 1.00 97.12 102 LEU A N 1
ATOM 749 C CA . LEU A 1 102 ? -7.697 2.404 11.658 1.00 97.12 102 LEU A CA 1
ATOM 750 C C . LEU A 1 102 ? -8.682 1.494 10.917 1.00 97.12 102 LEU A C 1
ATOM 752 O O . LEU A 1 102 ? -8.327 0.368 10.572 1.00 97.12 102 LEU A O 1
ATOM 756 N N . ASP A 1 103 ? -9.882 1.988 10.610 1.00 97.38 103 ASP A N 1
ATOM 757 C CA . ASP A 1 103 ? -10.855 1.257 9.795 1.00 97.38 103 ASP A CA 1
ATOM 758 C C . ASP A 1 103 ? -10.282 0.961 8.399 1.00 97.38 103 ASP A C 1
ATOM 760 O O . ASP A 1 103 ? -10.379 -0.166 7.910 1.00 97.38 103 ASP A O 1
ATOM 764 N N . LEU A 1 104 ? -9.594 1.934 7.788 1.00 97.38 104 LEU A N 1
ATOM 765 C CA . LEU A 1 104 ? -8.971 1.789 6.469 1.00 97.38 104 LEU A CA 1
ATOM 766 C C . LEU A 1 104 ? -7.885 0.701 6.407 1.00 97.38 104 LEU A C 1
ATOM 768 O O . LEU A 1 104 ? -7.675 0.135 5.341 1.00 97.38 104 LEU A O 1
ATOM 772 N N . GLN A 1 105 ? -7.206 0.377 7.511 1.00 96.06 105 GLN A N 1
ATOM 773 C CA . GLN A 1 105 ? -6.179 -0.678 7.530 1.00 96.06 105 GLN A CA 1
ATOM 774 C C . GLN A 1 105 ? -6.750 -2.089 7.314 1.00 96.06 105 GLN A C 1
ATOM 776 O O . GLN A 1 105 ? -6.001 -3.000 6.963 1.00 96.06 105 GLN A O 1
ATOM 781 N N . ASN A 1 106 ? -8.053 -2.283 7.538 1.00 92.56 106 ASN A N 1
ATOM 782 C CA . ASN A 1 106 ? -8.717 -3.588 7.467 1.00 92.56 106 ASN A CA 1
ATOM 783 C C . ASN A 1 106 ? -9.412 -3.856 6.117 1.00 92.56 106 ASN A C 1
ATOM 785 O O . ASN A 1 106 ? -10.130 -4.852 5.989 1.00 92.56 106 ASN A O 1
ATOM 789 N N . HIS A 1 107 ? -9.224 -2.976 5.131 1.00 80.94 107 HIS A N 1
ATOM 790 C CA . HIS A 1 107 ? -9.833 -3.036 3.800 1.00 80.94 107 HIS A CA 1
ATOM 791 C C . HIS A 1 107 ? -8.780 -3.196 2.701 1.00 80.94 107 HIS A C 1
ATOM 793 O O . HIS A 1 107 ? -9.074 -3.945 1.740 1.00 80.94 107 HIS A O 1
#

Sequence (107 aa):
VPSELVPGSDSGASVPRLPGSNLREDNTCQRLLGSKGLAHLNGCVPLSHQVAGHKHGVDKVGILQHPDGTVLKQIQPPPRGPREMQFYGMVFAEGCSDPCLLDLQNH

Secondary structure (DSSP, 8-state):
--------------------------THHHHT-SSS-GGGSTT-EE-S---S----SSS---SEEPTTS-EEPPPPTTTHHHHHHHHHHHHT-TT---HHHHHHTT-

Foldseek 3Di:
DDDDDDDDDDDPDDDDDDDDDPPDPPPVVVPVDPPDDPCPPQNWDQDPDDPDDACDDPDSRGWTADPVRDIDGDQDPPPRRVVVVVVCCQLPPDPDDPPVSVVVVVD